Protein AF-A0A9X8DRR2-F1 (afdb_monomer_lite)

Sequence (150 aa):
MPRVPTGRELTDDQRLAVYHRLLQLKTNGRVSQGQMKLLMHECKVSQQTISRISIRGCDSAASTGCAKVLSRKKGRCGASRKYATTDVRTIITSTQTAGLSTFRLDLMEQIHDVGRLVTIDAALESVLQEFQWLLYLLAEPLALQKIPLG

Radius of gyration: 30.46 Å; chains: 1; bounding box: 46×60×96 Å

pLDDT: mean 73.21, std 14.99, range [37.81, 92.94]

Structure (mmCIF, N/CA/C/O backbone):
data_AF-A0A9X8DRR2-F1
#
_entry.id   AF-A0A9X8DRR2-F1
#
loop_
_atom_site.group_PDB
_atom_site.id
_atom_site.type_symbol
_atom_site.label_atom_id
_atom_site.label_alt_id
_atom_site.label_comp_id
_atom_site.label_asym_id
_atom_site.label_entity_id
_atom_site.label_seq_id
_atom_site.pdbx_PDB_ins_code
_atom_site.Cartn_x
_atom_site.Cartn_y
_atom_site.Cartn_z
_atom_site.occupancy
_atom_site.B_iso_or_equiv
_atom_site.auth_seq_id
_atom_site.auth_comp_id
_atom_site.auth_asym_id
_atom_site.auth_atom_id
_atom_site.pdbx_PDB_model_num
ATOM 1 N N . MET A 1 1 ? -14.673 26.285 -17.568 1.00 39.81 1 MET A N 1
ATOM 2 C CA . MET A 1 1 ? -14.783 26.378 -16.094 1.00 39.81 1 MET A CA 1
ATOM 3 C C . MET A 1 1 ? -13.392 26.346 -15.476 1.00 39.81 1 MET A C 1
ATOM 5 O O . MET A 1 1 ? -12.683 25.372 -15.724 1.00 39.81 1 MET A O 1
ATOM 9 N N . PRO A 1 2 ? -12.970 27.377 -14.726 1.00 37.81 2 PRO A N 1
ATOM 10 C CA . PRO A 1 2 ? -11.678 27.376 -14.045 1.00 37.81 2 PRO A CA 1
ATOM 11 C C . PRO A 1 2 ? -11.715 26.346 -12.913 1.00 37.81 2 PRO A C 1
ATOM 13 O O . PRO A 1 2 ? -12.581 26.403 -12.042 1.00 37.81 2 PRO A O 1
ATOM 16 N N . ARG A 1 3 ? -10.808 25.366 -12.934 1.00 47.47 3 ARG A N 1
ATOM 17 C CA . ARG A 1 3 ? -10.662 24.426 -11.818 1.00 47.47 3 ARG A CA 1
ATOM 18 C C . ARG A 1 3 ? -9.929 25.153 -10.700 1.00 47.47 3 ARG A C 1
ATOM 20 O O . ARG A 1 3 ? -8.759 25.485 -10.861 1.00 47.47 3 ARG A O 1
ATOM 27 N N . VAL A 1 4 ? -10.618 25.388 -9.586 1.00 39.38 4 VAL A N 1
ATOM 28 C CA . VAL A 1 4 ? -9.994 25.835 -8.337 1.00 39.38 4 VAL A CA 1
ATOM 29 C C . VAL A 1 4 ? -8.863 24.848 -8.014 1.00 39.38 4 VAL A C 1
ATOM 31 O O . VAL A 1 4 ? -9.138 23.645 -7.921 1.00 39.38 4 VAL A O 1
ATOM 34 N N . PRO A 1 5 ? -7.601 25.294 -7.880 1.00 42.34 5 PRO A N 1
ATOM 35 C CA . PRO A 1 5 ? -6.525 24.409 -7.477 1.00 42.34 5 PRO A CA 1
ATOM 36 C C . PRO A 1 5 ? -6.830 23.978 -6.047 1.00 42.34 5 PRO A C 1
ATOM 38 O O . PRO A 1 5 ? -6.766 24.781 -5.119 1.00 42.34 5 PRO A O 1
ATOM 41 N N . THR A 1 6 ? -7.241 22.725 -5.860 1.00 54.88 6 THR A N 1
ATOM 42 C CA . THR A 1 6 ? -7.497 22.185 -4.525 1.00 54.88 6 THR A CA 1
ATOM 43 C C . THR A 1 6 ? -6.142 22.024 -3.841 1.00 54.88 6 THR A C 1
ATOM 45 O O . THR A 1 6 ? -5.418 21.053 -4.056 1.00 54.88 6 THR A O 1
ATOM 48 N N . GLY A 1 7 ? -5.749 23.066 -3.113 1.00 54.12 7 GLY A N 1
ATOM 49 C CA . GLY A 1 7 ? -4.442 23.218 -2.496 1.00 54.12 7 GLY A CA 1
ATOM 50 C C . GLY A 1 7 ? -4.216 22.232 -1.355 1.00 54.12 7 GLY A C 1
ATOM 51 O O . GLY A 1 7 ? -4.664 22.459 -0.241 1.00 54.12 7 GLY A O 1
ATOM 52 N N . ARG A 1 8 ? -3.519 21.139 -1.663 1.00 61.69 8 ARG A N 1
ATOM 53 C CA . ARG A 1 8 ? -2.330 20.575 -0.993 1.00 61.69 8 ARG A CA 1
ATOM 54 C C . ARG A 1 8 ? -2.090 19.232 -1.669 1.00 61.69 8 ARG A C 1
ATOM 56 O O . ARG A 1 8 ? -2.868 18.294 -1.515 1.00 61.69 8 ARG A O 1
ATOM 63 N N . GLU A 1 9 ? -1.045 19.143 -2.477 1.00 73.12 9 GLU A N 1
ATOM 64 C CA . GLU A 1 9 ? -0.639 17.847 -3.006 1.00 73.12 9 GLU A CA 1
ATOM 65 C C . GLU A 1 9 ? 0.024 17.050 -1.884 1.00 73.12 9 GLU A C 1
ATOM 67 O O . GLU A 1 9 ? 0.958 17.534 -1.248 1.00 73.12 9 GLU A O 1
ATOM 72 N N . LEU A 1 10 ? -0.465 15.834 -1.640 1.00 82.56 10 LEU A N 1
ATOM 73 C CA . LEU A 1 10 ? 0.185 14.915 -0.710 1.00 82.56 10 LEU A CA 1
ATOM 74 C C . LEU A 1 10 ? 1.577 14.559 -1.238 1.00 82.56 10 LEU A C 1
ATOM 76 O O . LEU A 1 10 ? 1.707 14.163 -2.405 1.00 82.56 10 LEU A O 1
ATOM 80 N N . THR A 1 11 ? 2.586 14.651 -0.372 1.00 86.31 11 THR A N 1
ATOM 81 C CA . THR A 1 11 ? 3.921 14.114 -0.659 1.00 86.31 11 THR A CA 1
ATOM 82 C C . THR A 1 11 ? 3.856 12.595 -0.796 1.00 86.31 11 THR A C 1
ATOM 84 O O . THR A 1 11 ? 2.895 11.954 -0.369 1.00 86.31 11 THR A O 1
ATOM 87 N N . ASP A 1 12 ? 4.863 11.990 -1.420 1.00 86.88 12 ASP A N 1
ATOM 88 C CA . ASP A 1 12 ? 4.871 10.541 -1.631 1.00 86.88 12 ASP A CA 1
ATOM 89 C C . ASP A 1 12 ? 4.838 9.757 -0.310 1.00 86.88 12 ASP A C 1
ATOM 91 O O . ASP A 1 12 ? 4.069 8.800 -0.199 1.00 86.88 12 ASP A O 1
ATOM 95 N N . ASP A 1 13 ? 5.550 10.232 0.713 1.00 86.44 13 ASP A N 1
ATOM 96 C CA . ASP A 1 13 ? 5.529 9.643 2.057 1.00 86.44 13 ASP A CA 1
ATOM 97 C C . ASP A 1 13 ? 4.146 9.758 2.701 1.00 86.44 13 ASP A C 1
ATOM 99 O O . ASP A 1 13 ? 3.631 8.795 3.266 1.00 86.44 13 ASP A O 1
ATOM 103 N N . GLN A 1 14 ? 3.476 10.904 2.540 1.00 88.50 14 GLN A N 1
ATOM 104 C CA . GLN A 1 14 ? 2.106 11.086 3.024 1.00 88.50 14 GLN A CA 1
ATOM 105 C C . GLN A 1 14 ? 1.124 10.161 2.300 1.00 88.50 14 GLN A C 1
ATOM 107 O O . GLN A 1 14 ? 0.222 9.602 2.918 1.00 88.50 14 GLN A O 1
ATOM 112 N N . ARG A 1 15 ? 1.292 9.956 0.988 1.00 91.38 15 ARG A N 1
ATOM 113 C CA . ARG A 1 15 ? 0.460 9.018 0.213 1.00 91.38 15 ARG A CA 1
ATOM 114 C C . ARG A 1 15 ? 0.659 7.581 0.688 1.00 91.38 15 ARG A C 1
ATOM 116 O O . ARG A 1 15 ? -0.314 6.827 0.735 1.00 91.38 15 ARG A O 1
ATOM 123 N N . LEU A 1 16 ? 1.891 7.217 1.039 1.00 90.75 16 LEU A N 1
ATOM 124 C CA . LEU A 1 16 ? 2.222 5.915 1.606 1.00 90.75 16 LEU A CA 1
ATOM 125 C C . LEU A 1 16 ? 1.619 5.742 3.004 1.00 90.75 16 LEU A C 1
ATOM 127 O O . LEU A 1 16 ? 0.937 4.748 3.247 1.00 90.75 16 LEU A O 1
ATOM 131 N N . ALA A 1 17 ? 1.758 6.740 3.877 1.00 90.75 17 ALA A N 1
ATOM 132 C CA . ALA A 1 17 ? 1.149 6.744 5.205 1.00 90.75 17 ALA A CA 1
ATOM 133 C C . ALA A 1 17 ? -0.382 6.595 5.139 1.00 90.75 17 ALA A C 1
ATOM 135 O O . ALA A 1 17 ? -0.948 5.753 5.835 1.00 90.75 17 ALA A O 1
ATOM 136 N N . VAL A 1 18 ? -1.051 7.325 4.235 1.00 91.75 18 VAL A N 1
ATOM 137 C CA . VAL A 1 18 ? -2.498 7.187 3.981 1.00 91.75 18 VAL A CA 1
ATOM 138 C C . VAL A 1 18 ? -2.856 5.759 3.575 1.00 91.75 18 VAL A C 1
ATOM 140 O O . VAL A 1 18 ? -3.837 5.208 4.069 1.00 91.75 18 VAL A O 1
ATOM 143 N N . TYR A 1 19 ? -2.071 5.141 2.691 1.00 92.94 19 TYR A N 1
ATOM 144 C CA . TYR A 1 19 ? -2.315 3.767 2.258 1.00 92.94 19 TYR A CA 1
ATOM 145 C C . TYR A 1 19 ? -2.181 2.759 3.408 1.00 92.94 19 TYR A C 1
ATOM 147 O O . TYR A 1 19 ? -3.077 1.939 3.600 1.00 92.94 19 TYR A O 1
ATOM 155 N N . HIS A 1 20 ? -1.124 2.850 4.217 1.00 91.81 20 HIS A N 1
ATOM 156 C CA . HIS A 1 20 ? -0.964 1.981 5.387 1.00 91.81 20 HIS A CA 1
ATOM 157 C C . HIS A 1 20 ? -2.068 2.196 6.418 1.00 91.81 20 HIS A C 1
ATOM 159 O O . HIS A 1 20 ? -2.615 1.229 6.948 1.00 91.81 20 HIS A O 1
ATOM 165 N N . ARG A 1 21 ? -2.463 3.450 6.652 1.00 91.94 21 ARG A N 1
ATOM 166 C CA . ARG A 1 21 ? -3.557 3.765 7.569 1.00 91.94 21 ARG A CA 1
ATOM 167 C C . ARG A 1 21 ? -4.883 3.182 7.089 1.00 91.94 21 ARG A C 1
ATOM 169 O O . ARG A 1 21 ? -5.630 2.626 7.885 1.00 91.94 21 ARG A O 1
ATOM 176 N N . LEU A 1 22 ? -5.154 3.235 5.784 1.00 90.88 22 LEU A N 1
ATOM 177 C CA . LEU A 1 22 ? -6.325 2.587 5.191 1.00 90.88 22 LEU A CA 1
ATOM 178 C C . LEU A 1 22 ? -6.315 1.072 5.391 1.00 90.88 22 LEU A C 1
ATOM 180 O O . LEU A 1 22 ? -7.372 0.513 5.658 1.00 90.88 22 LEU A O 1
ATOM 184 N N . LEU A 1 23 ? -5.157 0.414 5.272 1.00 89.69 23 LEU A N 1
ATOM 185 C CA . LEU A 1 23 ? -5.042 -1.025 5.526 1.00 89.69 23 LEU A CA 1
ATOM 186 C C . LEU A 1 23 ? -5.346 -1.368 6.989 1.00 89.69 23 LEU A C 1
ATOM 188 O O . LEU A 1 23 ? -6.059 -2.333 7.237 1.00 89.69 23 LEU A O 1
ATOM 192 N N . GLN A 1 24 ? -4.878 -0.551 7.937 1.00 90.56 24 GLN A N 1
ATOM 193 C CA . GLN A 1 24 ? -5.161 -0.727 9.367 1.00 90.56 24 GLN A CA 1
ATOM 194 C C . GLN A 1 24 ? -6.645 -0.526 9.709 1.00 90.56 24 GLN A C 1
ATOM 196 O O . GLN A 1 24 ? -7.191 -1.230 10.549 1.00 90.56 24 GLN A O 1
ATOM 201 N N . LEU A 1 25 ? -7.304 0.441 9.064 1.00 88.31 25 LEU A N 1
ATOM 202 C CA . LEU A 1 25 ? -8.703 0.795 9.337 1.00 88.31 25 LEU A CA 1
ATOM 203 C C . LEU A 1 25 ? -9.723 -0.131 8.656 1.00 88.31 25 LEU A C 1
ATOM 205 O O . LEU A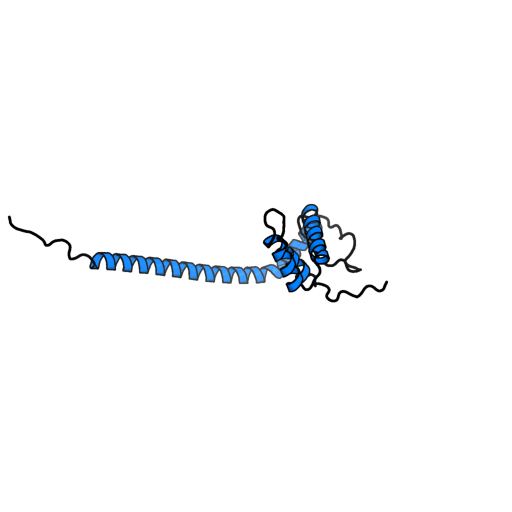 1 25 ? -10.924 -0.006 8.903 1.00 88.31 25 LEU A O 1
ATOM 209 N N . LYS A 1 26 ? -9.281 -1.009 7.750 1.00 87.12 26 LYS A N 1
ATOM 210 C CA . LYS A 1 26 ? -10.162 -1.840 6.928 1.00 87.12 26 LYS A CA 1
ATOM 211 C C . LYS A 1 26 ? -10.614 -3.066 7.718 1.00 87.12 26 LYS A C 1
ATOM 213 O O . LYS A 1 26 ? -9.915 -4.071 7.773 1.00 87.12 26 LYS A O 1
ATOM 218 N N . THR A 1 27 ? -11.819 -3.015 8.272 1.00 82.38 27 THR A N 1
ATOM 219 C CA . THR A 1 27 ? -12.476 -4.177 8.881 1.00 82.38 27 THR A CA 1
ATOM 220 C C . THR A 1 27 ? -13.395 -4.828 7.847 1.00 82.38 27 THR A C 1
ATOM 222 O O . THR A 1 27 ? -14.170 -4.154 7.168 1.00 82.38 27 THR A O 1
ATOM 225 N N . ASN A 1 28 ? -13.273 -6.144 7.641 1.00 81.88 28 ASN A N 1
ATOM 226 C CA . ASN A 1 28 ? -14.084 -6.904 6.670 1.00 81.88 28 ASN A CA 1
ATOM 227 C C . ASN A 1 28 ? -14.093 -6.309 5.248 1.00 81.88 28 ASN A C 1
ATOM 229 O O . ASN A 1 28 ? -15.104 -6.302 4.546 1.00 81.88 28 ASN A O 1
ATOM 233 N N . GLY A 1 29 ? -12.961 -5.748 4.822 1.00 79.12 29 GLY A N 1
ATOM 234 C CA . GLY A 1 29 ? -12.821 -5.189 3.482 1.00 79.12 29 GLY A CA 1
ATOM 235 C C . GLY A 1 29 ? -13.390 -3.774 3.297 1.00 79.12 29 GLY A C 1
ATOM 236 O O . GLY A 1 29 ? -13.284 -3.239 2.191 1.00 79.12 29 GLY A O 1
ATOM 237 N N . ARG A 1 30 ? -13.936 -3.129 4.338 1.00 84.38 30 ARG A N 1
ATOM 238 C CA . ARG A 1 30 ? -14.484 -1.764 4.260 1.00 84.38 30 ARG A CA 1
ATOM 239 C C . ARG A 1 30 ? -13.905 -0.855 5.343 1.00 84.38 30 ARG A C 1
ATOM 241 O O . ARG A 1 30 ? -13.563 -1.294 6.431 1.00 84.38 30 ARG A O 1
ATOM 248 N N . VAL A 1 31 ? -13.795 0.432 5.027 1.00 86.88 31 VAL A N 1
ATOM 249 C CA . VAL A 1 31 ? -13.462 1.479 6.004 1.00 86.88 31 VAL A CA 1
ATOM 250 C C . VAL A 1 31 ? -14.773 2.114 6.450 1.00 86.88 31 VAL A C 1
ATOM 252 O O . VAL A 1 31 ? -15.606 2.454 5.606 1.00 86.88 31 VAL A O 1
ATOM 255 N N . SER A 1 32 ? -14.980 2.264 7.758 1.00 88.38 32 SER A N 1
ATOM 256 C CA . SER A 1 32 ? -16.204 2.881 8.274 1.00 88.38 32 SER A CA 1
ATOM 257 C C . SER A 1 32 ? -16.291 4.362 7.883 1.00 88.38 32 SER A C 1
ATOM 259 O O . SER A 1 32 ? -15.281 5.055 7.727 1.00 88.38 32 SER A O 1
ATOM 261 N N . GLN A 1 33 ? -17.514 4.876 7.729 1.00 87.00 33 GLN A N 1
ATOM 262 C CA . GLN A 1 33 ? -17.736 6.256 7.286 1.00 87.00 33 GLN A CA 1
ATOM 263 C C . GLN A 1 33 ? -17.099 7.283 8.239 1.00 87.00 33 GLN A C 1
ATOM 265 O O . GLN A 1 33 ? -16.537 8.279 7.781 1.00 87.00 33 GLN A O 1
ATOM 270 N N . GLY A 1 34 ? -17.154 7.035 9.553 1.00 89.00 34 GLY A N 1
ATOM 271 C CA . GLY A 1 34 ? -16.531 7.897 10.561 1.00 89.00 34 GLY A CA 1
ATOM 272 C C . GLY A 1 34 ? -15.011 7.964 10.407 1.00 89.00 34 GLY A C 1
ATOM 273 O O . GLY A 1 34 ? -14.445 9.053 10.353 1.00 89.00 34 GLY A O 1
ATOM 274 N N . GLN A 1 35 ? -14.361 6.813 10.226 1.00 89.00 35 GLN A N 1
ATOM 275 C CA . GLN A 1 35 ? -12.909 6.737 10.043 1.00 89.00 35 GLN A CA 1
ATOM 276 C C . GLN A 1 35 ? -12.456 7.392 8.734 1.00 89.00 35 GLN A C 1
ATOM 278 O O . GLN A 1 35 ? -11.441 8.084 8.702 1.00 89.00 35 GLN A O 1
ATOM 283 N N . MET A 1 36 ? -13.248 7.262 7.666 1.00 90.94 36 MET A N 1
ATOM 284 C CA . MET A 1 36 ? -12.981 7.967 6.411 1.00 90.94 36 MET A CA 1
ATOM 285 C C . MET A 1 36 ? -13.024 9.493 6.590 1.00 90.94 36 MET A C 1
ATOM 287 O O . MET A 1 36 ? -12.141 10.189 6.094 1.00 90.94 36 MET A O 1
ATOM 291 N N . LYS A 1 37 ? -14.015 10.022 7.325 1.00 89.88 37 LYS A N 1
ATOM 292 C CA . LYS A 1 37 ? -14.109 11.464 7.614 1.00 89.88 37 LYS A CA 1
ATOM 293 C C . LYS A 1 37 ? -12.913 11.967 8.428 1.00 89.88 37 LYS A C 1
ATOM 295 O O . LYS A 1 37 ? -12.388 13.034 8.118 1.00 89.88 37 LYS A O 1
ATOM 300 N N . LEU A 1 38 ? -12.461 11.194 9.419 1.00 91.31 38 LEU A N 1
ATOM 301 C CA . LEU A 1 38 ? -11.268 11.525 10.206 1.00 91.31 38 LEU A CA 1
ATOM 302 C C . LEU A 1 38 ? -10.017 11.585 9.324 1.00 91.31 38 LEU A C 1
ATOM 304 O O . LEU A 1 38 ? -9.301 12.583 9.346 1.00 91.31 38 LEU A O 1
ATOM 308 N N . LEU A 1 39 ? -9.814 10.576 8.474 1.00 89.00 39 LEU A N 1
ATOM 309 C CA . LEU A 1 39 ? -8.664 10.505 7.573 1.00 89.00 39 LEU A CA 1
ATOM 310 C C . LEU A 1 39 ? -8.641 11.664 6.561 1.00 89.00 39 LEU A C 1
ATOM 312 O O . LEU A 1 39 ? -7.584 12.220 6.266 1.00 89.00 39 LEU A O 1
ATOM 316 N N . MET A 1 40 ? -9.810 12.066 6.048 1.00 90.25 40 MET A N 1
ATOM 317 C CA . MET A 1 40 ? -9.946 13.246 5.183 1.00 90.25 40 MET A CA 1
ATOM 318 C C . MET A 1 40 ? -9.533 14.537 5.890 1.00 90.25 40 MET A C 1
ATOM 320 O O . MET A 1 40 ? -8.851 15.368 5.288 1.00 90.25 40 MET A O 1
ATOM 324 N N . HIS A 1 41 ? -9.948 14.705 7.147 1.00 87.56 41 HIS A N 1
ATOM 325 C CA . HIS A 1 41 ? -9.628 15.885 7.941 1.00 87.56 41 HIS A CA 1
ATOM 326 C C . HIS A 1 41 ? -8.133 15.946 8.287 1.00 87.56 41 HIS A C 1
ATOM 328 O O . HIS A 1 41 ? -7.491 16.970 8.059 1.00 87.56 41 HIS A O 1
ATOM 334 N N . GLU A 1 42 ? -7.564 14.836 8.760 1.00 88.00 42 GLU A N 1
ATOM 335 C CA . GLU A 1 42 ? -6.150 14.715 9.137 1.00 88.00 42 GLU A CA 1
ATOM 336 C C . GLU A 1 42 ? -5.221 14.995 7.951 1.00 88.00 42 GLU A C 1
ATOM 338 O O . GLU A 1 42 ? -4.300 15.809 8.033 1.00 88.00 42 GLU A O 1
ATOM 343 N N . CYS A 1 43 ? -5.514 14.382 6.805 1.00 83.19 43 CYS A N 1
ATOM 344 C CA . CYS A 1 43 ? -4.699 14.532 5.606 1.00 83.19 43 CYS A CA 1
ATOM 345 C C . CYS A 1 43 ? -5.070 15.770 4.772 1.00 83.19 43 CYS A C 1
ATOM 347 O O . CYS A 1 43 ? -4.395 16.053 3.783 1.00 83.19 43 CYS A O 1
ATOM 349 N N . LYS A 1 44 ? -6.123 16.512 5.147 1.00 86.25 44 LYS A N 1
ATOM 350 C CA . LYS A 1 44 ? -6.673 17.669 4.412 1.00 86.25 44 LYS A CA 1
ATOM 351 C C . LYS A 1 44 ? -6.914 17.375 2.926 1.00 86.25 44 LYS A C 1
ATOM 353 O O . LYS A 1 44 ? -6.634 18.202 2.060 1.00 86.25 44 LYS A O 1
ATOM 358 N N . VAL A 1 45 ? -7.428 16.184 2.623 1.00 86.06 45 VAL A N 1
ATOM 359 C CA . VAL A 1 45 ? -7.711 15.743 1.250 1.00 86.06 45 VAL A CA 1
ATOM 360 C C . VAL A 1 45 ? -9.129 15.222 1.101 1.00 86.06 45 VAL A C 1
ATOM 362 O O . VAL A 1 45 ? -9.756 14.743 2.042 1.00 86.06 45 VAL A O 1
ATOM 365 N N . SER A 1 46 ? -9.639 15.282 -0.128 1.00 88.06 46 SER A N 1
ATOM 366 C CA . SER A 1 46 ? -10.953 14.739 -0.446 1.00 88.06 46 SER A CA 1
ATOM 367 C C . SER A 1 46 ? -10.973 13.208 -0.388 1.00 88.06 46 SER A C 1
ATOM 369 O O . SER A 1 46 ? -9.974 12.531 -0.659 1.00 88.06 46 SER A O 1
ATOM 371 N N . GLN A 1 47 ? -12.160 12.650 -0.139 1.00 88.19 47 GLN A N 1
ATOM 372 C CA . GLN A 1 47 ? -12.409 11.207 -0.197 1.00 88.19 47 GLN A CA 1
ATOM 373 C C . GLN A 1 47 ? -11.984 10.596 -1.539 1.00 88.19 47 GLN A C 1
ATOM 375 O O . GLN A 1 47 ? -11.494 9.467 -1.592 1.00 88.19 47 GLN A O 1
ATOM 380 N N . GLN A 1 48 ? -12.151 11.344 -2.635 1.00 88.81 48 GLN A N 1
ATOM 381 C CA . GLN A 1 48 ? -11.757 10.902 -3.972 1.00 88.81 48 GLN A CA 1
ATOM 382 C C . GLN A 1 48 ? -10.246 10.667 -4.064 1.00 88.81 48 GLN A C 1
ATOM 384 O O . GLN A 1 48 ? -9.811 9.678 -4.652 1.00 88.81 48 GLN A O 1
ATOM 389 N N . THR A 1 49 ? -9.436 11.545 -3.466 1.00 88.56 49 THR A N 1
ATOM 390 C CA . THR A 1 49 ? -7.975 11.395 -3.438 1.00 88.56 49 THR A CA 1
ATOM 391 C C . THR A 1 49 ? -7.565 10.153 -2.655 1.00 88.56 49 THR A C 1
ATOM 393 O O . THR A 1 49 ? -6.770 9.358 -3.156 1.00 88.56 49 THR A O 1
ATOM 396 N N . ILE A 1 50 ? -8.160 9.946 -1.479 1.00 89.62 50 ILE A N 1
ATOM 397 C CA . ILE A 1 50 ? -7.923 8.766 -0.634 1.00 89.62 50 ILE A CA 1
ATOM 398 C C . ILE A 1 50 ? -8.314 7.482 -1.378 1.00 89.62 50 ILE A C 1
ATOM 400 O O . ILE A 1 50 ? -7.534 6.533 -1.445 1.00 89.62 50 ILE A O 1
ATOM 404 N N . SER A 1 51 ? -9.482 7.474 -2.025 1.00 89.75 51 SER A N 1
ATOM 405 C CA . SER A 1 51 ? -9.975 6.316 -2.783 1.00 89.75 51 SER A CA 1
ATOM 406 C C . SER A 1 51 ? -9.049 5.961 -3.948 1.00 89.75 51 SER A C 1
ATOM 408 O O . SER A 1 51 ? -8.712 4.797 -4.141 1.00 89.75 51 SER A O 1
ATOM 410 N N . ARG A 1 52 ? -8.556 6.961 -4.694 1.00 90.12 52 ARG A N 1
ATOM 411 C CA . ARG A 1 52 ? -7.588 6.745 -5.785 1.00 90.12 52 ARG A CA 1
ATOM 412 C C . ARG A 1 52 ? -6.261 6.173 -5.292 1.00 90.12 52 ARG A C 1
ATOM 414 O O . ARG A 1 52 ? -5.648 5.385 -6.008 1.00 90.12 52 ARG A O 1
ATOM 421 N N . ILE A 1 53 ? -5.795 6.596 -4.114 1.00 90.94 53 ILE A N 1
ATOM 422 C CA . ILE A 1 53 ? -4.588 6.040 -3.485 1.00 90.94 53 ILE A CA 1
ATOM 423 C C . ILE A 1 53 ? -4.821 4.570 -3.131 1.00 90.94 53 ILE A C 1
ATOM 425 O O . ILE A 1 53 ? -3.994 3.734 -3.484 1.00 90.94 53 ILE A O 1
ATOM 429 N N . SER A 1 54 ? -5.960 4.261 -2.504 1.00 90.81 54 SER A N 1
ATOM 430 C CA . SER A 1 54 ? -6.322 2.899 -2.102 1.00 90.81 54 SER A CA 1
ATOM 431 C C . SER A 1 54 ? -6.384 1.941 -3.288 1.00 90.81 54 SER A C 1
ATOM 433 O O . SER A 1 54 ? -5.656 0.953 -3.300 1.00 90.81 54 SER A O 1
ATOM 435 N N . ILE A 1 55 ? -7.188 2.276 -4.304 1.00 90.38 55 ILE A N 1
ATOM 436 C CA . ILE A 1 55 ? -7.383 1.443 -5.498 1.00 90.38 55 ILE A CA 1
ATOM 437 C C . ILE A 1 55 ? -6.035 1.171 -6.162 1.00 90.38 55 ILE A C 1
ATOM 439 O O . ILE A 1 55 ? -5.658 0.023 -6.352 1.00 90.38 55 ILE A O 1
ATOM 443 N N . ARG A 1 56 ? -5.233 2.216 -6.394 1.00 89.88 56 ARG A N 1
ATOM 444 C CA . ARG A 1 56 ? -3.913 2.063 -7.016 1.00 89.88 56 ARG A CA 1
ATOM 445 C C . ARG A 1 56 ? -2.969 1.181 -6.202 1.00 89.88 56 ARG A C 1
ATOM 447 O O . ARG A 1 56 ? -2.222 0.393 -6.784 1.00 89.88 56 ARG A O 1
ATOM 454 N N . GLY A 1 57 ? -2.946 1.371 -4.884 1.00 91.19 57 GLY A N 1
ATOM 455 C CA . GLY A 1 57 ? -2.120 0.573 -3.987 1.00 91.19 57 GLY A CA 1
ATOM 456 C C . GLY A 1 57 ? -2.500 -0.902 -4.065 1.00 91.19 57 GLY A C 1
ATOM 457 O O . GLY A 1 57 ? -1.615 -1.730 -4.265 1.00 91.19 57 GLY A O 1
ATOM 458 N N . CYS A 1 58 ? -3.802 -1.202 -4.026 1.00 89.81 58 CYS A N 1
ATOM 459 C CA . CYS A 1 58 ? -4.333 -2.554 -4.181 1.00 89.81 58 CYS A CA 1
ATOM 460 C C . CYS A 1 58 ? -4.016 -3.151 -5.560 1.00 89.81 58 CYS A C 1
ATOM 462 O O . CYS A 1 58 ? -3.475 -4.250 -5.617 1.00 89.81 58 CYS A O 1
ATOM 464 N N . ASP A 1 59 ? -4.266 -2.424 -6.652 1.00 89.38 59 ASP A N 1
ATOM 465 C CA . ASP A 1 59 ? -4.015 -2.901 -8.019 1.00 89.38 59 ASP A CA 1
ATOM 466 C C . ASP A 1 59 ? -2.531 -3.226 -8.238 1.00 89.38 59 ASP A C 1
ATOM 468 O O . ASP A 1 59 ? -2.172 -4.266 -8.785 1.00 89.38 59 ASP A O 1
ATOM 472 N N . SER A 1 60 ? -1.645 -2.342 -7.770 1.00 87.44 60 SER A N 1
ATOM 473 C CA . SER A 1 60 ? -0.197 -2.520 -7.927 1.00 87.44 60 SER A CA 1
ATOM 474 C C . SER A 1 60 ? 0.343 -3.643 -7.045 1.00 87.44 60 SER A C 1
ATOM 476 O O . SER A 1 60 ? 1.246 -4.369 -7.464 1.00 87.44 60 SER A O 1
ATOM 478 N N . ALA A 1 61 ? -0.208 -3.791 -5.836 1.00 88.38 61 ALA A N 1
ATOM 479 C CA . ALA A 1 61 ? 0.121 -4.892 -4.944 1.00 88.38 61 ALA A CA 1
ATOM 480 C C . ALA A 1 61 ? -0.326 -6.233 -5.537 1.00 88.38 61 ALA A C 1
ATOM 482 O O . ALA A 1 61 ? 0.456 -7.175 -5.534 1.00 88.38 61 ALA A O 1
ATOM 483 N N . ALA A 1 62 ? -1.522 -6.298 -6.125 1.00 86.38 62 ALA A N 1
ATOM 484 C CA .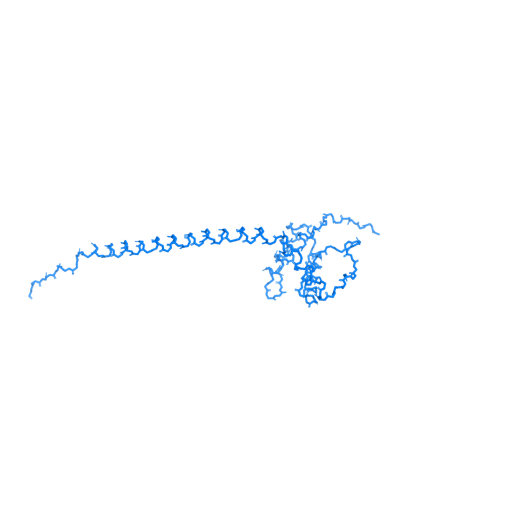 ALA A 1 62 ? -2.008 -7.494 -6.805 1.00 86.38 62 ALA A CA 1
ATOM 485 C C . ALA A 1 62 ? -1.158 -7.850 -8.037 1.00 86.38 62 ALA A C 1
ATOM 487 O O . ALA A 1 62 ? -0.901 -9.023 -8.285 1.00 86.38 62 ALA A O 1
ATOM 488 N N . SER A 1 63 ? -0.690 -6.851 -8.795 1.00 84.31 63 SER A N 1
ATOM 489 C CA . SER A 1 63 ? 0.059 -7.096 -10.033 1.00 84.31 63 SER A CA 1
ATOM 490 C C . SER A 1 63 ? 1.554 -7.358 -9.826 1.00 84.31 63 SER A C 1
ATOM 492 O O . SER A 1 63 ? 2.163 -8.083 -10.604 1.00 84.31 63 SER A O 1
ATOM 494 N N . THR A 1 64 ? 2.178 -6.701 -8.843 1.00 82.56 64 THR A N 1
ATOM 495 C CA . THR A 1 64 ? 3.646 -6.680 -8.665 1.00 82.56 64 THR A CA 1
ATOM 496 C C . THR A 1 64 ? 4.085 -7.286 -7.329 1.00 82.56 64 THR A C 1
ATOM 498 O O . THR A 1 64 ? 5.279 -7.415 -7.088 1.00 82.56 64 THR A O 1
ATOM 501 N N . GLY A 1 65 ? 3.153 -7.582 -6.421 1.00 83.50 65 GLY A N 1
ATOM 502 C CA . GLY A 1 65 ? 3.448 -7.932 -5.027 1.00 83.50 65 GLY A CA 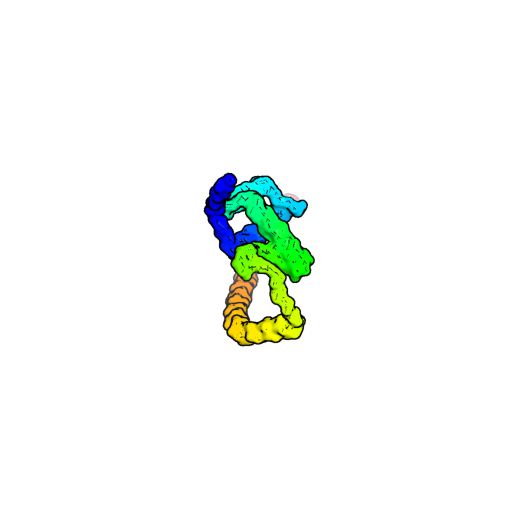1
ATOM 503 C C . GLY A 1 65 ? 3.740 -6.726 -4.123 1.00 83.50 65 GLY A C 1
ATOM 504 O O . GLY A 1 65 ? 3.790 -6.877 -2.908 1.00 83.50 65 GLY A O 1
ATOM 505 N N . CYS A 1 66 ? 3.879 -5.516 -4.685 1.00 81.94 66 CYS A N 1
ATOM 506 C CA . CYS A 1 66 ? 4.216 -4.293 -3.945 1.00 81.94 66 CYS A CA 1
ATOM 507 C C . CYS A 1 66 ? 3.285 -3.125 -4.304 1.00 81.94 66 CYS A C 1
ATOM 509 O O . CYS A 1 66 ? 3.067 -2.816 -5.479 1.00 81.94 66 CYS A O 1
ATOM 511 N N . ALA A 1 67 ? 2.781 -2.419 -3.288 1.00 87.81 67 ALA A N 1
ATOM 512 C CA . ALA A 1 67 ? 1.900 -1.268 -3.476 1.00 87.81 67 ALA A CA 1
ATOM 513 C C . ALA A 1 67 ? 2.669 -0.041 -4.002 1.00 87.81 67 ALA A C 1
ATOM 515 O O . ALA A 1 67 ? 3.550 0.498 -3.336 1.00 87.81 67 ALA A O 1
ATOM 516 N N . LYS A 1 68 ? 2.302 0.452 -5.191 1.00 88.62 68 LYS A N 1
ATOM 517 C CA . LYS A 1 68 ? 2.902 1.643 -5.817 1.00 88.62 68 LYS A CA 1
ATOM 518 C C . LYS A 1 68 ? 1.948 2.833 -5.732 1.00 88.62 68 LYS A C 1
ATOM 520 O O . LYS A 1 68 ? 1.148 3.083 -6.632 1.00 88.62 68 LYS A O 1
ATOM 525 N N . VAL A 1 69 ? 2.039 3.597 -4.646 1.00 89.25 69 VAL A N 1
ATOM 526 C CA . VAL A 1 69 ? 1.093 4.693 -4.337 1.00 89.25 69 VAL A CA 1
ATOM 527 C C . VAL A 1 69 ? 1.592 6.099 -4.685 1.00 89.25 69 VAL A C 1
ATOM 529 O O . VAL A 1 69 ? 0.832 7.067 -4.562 1.00 89.25 69 VAL A O 1
ATOM 532 N N . LEU A 1 70 ? 2.820 6.207 -5.197 1.00 85.06 70 LEU A N 1
ATOM 533 C CA . LEU A 1 70 ? 3.488 7.461 -5.562 1.00 85.06 70 LEU A CA 1
ATOM 534 C C . LEU A 1 70 ? 2.667 8.332 -6.529 1.00 85.06 70 LEU A C 1
ATOM 536 O O . LEU A 1 70 ? 1.803 7.859 -7.287 1.00 85.06 70 LEU A O 1
ATOM 540 N N . SER A 1 71 ? 2.941 9.635 -6.507 1.00 83.94 71 SER A N 1
ATOM 541 C CA . SER A 1 71 ? 2.335 10.594 -7.425 1.00 83.94 71 SER A CA 1
ATOM 542 C C . SER A 1 71 ? 2.764 10.337 -8.875 1.00 83.94 71 SER A C 1
ATOM 544 O O . SER A 1 71 ? 3.940 10.140 -9.175 1.00 83.94 71 SER A O 1
ATOM 546 N N . ARG A 1 72 ? 1.803 10.389 -9.808 1.00 81.44 72 ARG A N 1
ATOM 547 C CA . ARG A 1 72 ? 2.030 10.224 -11.260 1.00 81.44 72 ARG A CA 1
ATOM 548 C C . ARG A 1 72 ? 2.097 11.578 -11.960 1.00 81.44 72 ARG A C 1
ATOM 550 O O . ARG A 1 72 ? 1.428 11.794 -12.968 1.00 81.44 72 ARG A O 1
ATOM 557 N N . LYS A 1 73 ? 2.866 12.510 -11.400 1.00 81.94 73 LYS A N 1
ATOM 558 C CA . LYS A 1 73 ? 3.202 13.752 -12.105 1.00 81.94 73 LYS A CA 1
ATOM 559 C C . LYS A 1 73 ? 3.969 13.437 -13.391 1.00 81.94 73 LYS A C 1
ATOM 561 O O . LYS A 1 73 ? 4.556 12.360 -13.525 1.00 81.94 73 LYS A O 1
ATOM 566 N N . LYS A 1 74 ? 3.972 14.387 -14.329 1.00 74.94 74 LYS A N 1
ATOM 567 C CA . LYS A 1 74 ? 4.761 14.296 -15.566 1.00 74.94 74 LYS A CA 1
ATOM 568 C C . LYS A 1 74 ? 6.218 13.945 -15.224 1.00 74.94 74 LYS A C 1
ATOM 570 O O . LYS A 1 74 ? 6.784 14.526 -14.305 1.00 74.94 74 LYS A O 1
ATOM 575 N N . GLY A 1 75 ? 6.775 12.944 -15.906 1.00 76.81 75 GLY A N 1
ATOM 576 C CA . GLY A 1 75 ? 8.103 12.377 -15.617 1.00 76.81 75 GLY A CA 1
ATOM 577 C C . GLY A 1 75 ? 8.107 11.178 -14.657 1.00 76.81 75 GLY A C 1
ATOM 578 O O . GLY A 1 75 ? 9.054 10.404 -14.660 1.00 76.81 75 GLY A O 1
ATOM 579 N N . ARG A 1 76 ? 7.031 10.960 -13.888 1.00 73.06 76 ARG A N 1
ATOM 580 C CA . ARG A 1 76 ? 6.821 9.767 -13.036 1.00 73.06 76 ARG A CA 1
ATOM 581 C C . ARG A 1 76 ? 5.679 8.875 -13.526 1.00 73.06 76 ARG A C 1
ATOM 583 O O . ARG A 1 76 ? 5.272 7.920 -12.867 1.00 73.06 76 ARG A O 1
ATOM 590 N N . CYS A 1 77 ? 5.111 9.214 -14.675 1.00 72.75 77 CYS A N 1
ATOM 591 C CA . CYS A 1 77 ? 4.079 8.450 -15.352 1.00 72.75 77 CYS A CA 1
ATOM 592 C C . CYS A 1 77 ? 4.687 7.692 -16.540 1.00 72.75 77 CYS A C 1
ATOM 594 O O . CYS A 1 77 ? 5.430 8.276 -17.321 1.00 72.75 77 CYS A O 1
ATOM 596 N N . GLY A 1 78 ? 4.344 6.413 -16.698 1.00 75.56 78 GLY A N 1
ATOM 597 C CA . GLY A 1 78 ? 4.778 5.600 -17.836 1.00 75.56 78 GLY A CA 1
ATOM 598 C C . GLY A 1 78 ? 5.047 4.155 -17.437 1.00 75.56 78 GLY A C 1
ATOM 599 O O . GLY A 1 78 ? 4.823 3.776 -16.284 1.00 75.56 78 GLY A O 1
ATOM 600 N N . ALA A 1 79 ? 5.505 3.358 -18.401 1.00 73.00 79 ALA A N 1
ATOM 601 C CA . ALA A 1 79 ? 5.996 2.014 -18.138 1.00 73.00 79 ALA A CA 1
ATOM 602 C C . ALA A 1 79 ? 7.311 2.098 -17.350 1.00 73.00 79 ALA A C 1
ATOM 604 O O . ALA A 1 79 ? 8.225 2.829 -17.734 1.00 73.00 79 ALA A O 1
ATOM 605 N N . SER A 1 80 ? 7.408 1.364 -16.240 1.00 68.12 80 SER A N 1
ATOM 606 C CA . SER A 1 80 ? 8.675 1.228 -15.523 1.00 68.12 80 SER A CA 1
ATOM 607 C C . SER A 1 80 ? 9.678 0.441 -16.364 1.00 68.12 80 SER A C 1
ATOM 609 O O . SER A 1 80 ? 9.292 -0.449 -17.126 1.00 68.12 80 SER A O 1
ATOM 611 N N . ARG A 1 81 ? 10.970 0.732 -16.185 1.00 72.12 81 ARG A N 1
ATOM 612 C CA . ARG A 1 81 ? 12.054 -0.031 -16.810 1.00 72.12 81 ARG A CA 1
ATOM 613 C C . ARG A 1 81 ? 11.934 -1.507 -16.416 1.00 72.12 81 ARG A C 1
ATOM 615 O O . ARG A 1 81 ? 11.726 -1.815 -15.243 1.00 72.12 81 ARG A O 1
ATOM 622 N N . LYS A 1 82 ? 12.018 -2.404 -17.397 1.00 78.38 82 LYS A N 1
ATOM 623 C CA . LYS A 1 82 ? 12.080 -3.849 -17.159 1.00 78.38 82 LYS A CA 1
ATOM 624 C C . LYS A 1 82 ? 13.539 -4.206 -16.885 1.00 78.38 82 LYS A C 1
ATOM 626 O O . LYS A 1 82 ? 14.402 -3.793 -17.653 1.00 78.38 82 LYS A O 1
ATOM 631 N N . TYR A 1 83 ? 13.795 -4.932 -15.805 1.00 73.94 83 TYR A N 1
ATOM 632 C CA . TYR A 1 83 ? 15.118 -5.457 -15.473 1.00 73.94 83 TYR A CA 1
ATOM 633 C C . TYR A 1 83 ? 15.111 -6.971 -15.658 1.00 73.94 83 TYR A C 1
ATOM 635 O O . TYR A 1 83 ? 14.107 -7.615 -15.339 1.00 73.94 83 TYR A O 1
ATOM 643 N N . ALA A 1 84 ? 16.211 -7.534 -16.157 1.00 74.56 84 ALA A N 1
ATOM 644 C CA . ALA A 1 84 ? 16.416 -8.974 -16.087 1.00 74.56 84 ALA A CA 1
ATOM 645 C C . ALA A 1 84 ? 16.655 -9.381 -14.624 1.00 74.56 84 ALA A C 1
ATOM 647 O O . ALA A 1 84 ? 17.199 -8.610 -13.832 1.00 74.56 84 ALA A O 1
ATOM 648 N N . THR A 1 85 ? 16.259 -10.596 -14.243 1.00 72.94 85 THR A N 1
ATOM 649 C CA . THR A 1 85 ? 16.380 -11.090 -12.858 1.00 72.94 85 THR A CA 1
ATOM 650 C C . THR A 1 85 ? 17.828 -11.045 -12.350 1.00 72.94 85 THR A C 1
ATOM 652 O O . THR A 1 85 ? 18.073 -10.773 -11.175 1.00 72.94 85 THR A O 1
ATOM 655 N N . THR A 1 86 ? 18.793 -11.257 -13.249 1.00 70.81 86 THR A N 1
ATOM 656 C CA . THR A 1 86 ? 20.236 -11.131 -13.005 1.00 70.81 86 THR A CA 1
ATOM 657 C C . THR A 1 86 ? 20.640 -9.710 -12.626 1.00 70.81 86 THR A C 1
ATOM 659 O O . THR A 1 86 ? 21.387 -9.530 -11.669 1.00 70.81 86 THR A O 1
ATOM 662 N N . ASP A 1 87 ? 20.097 -8.697 -13.301 1.00 78.2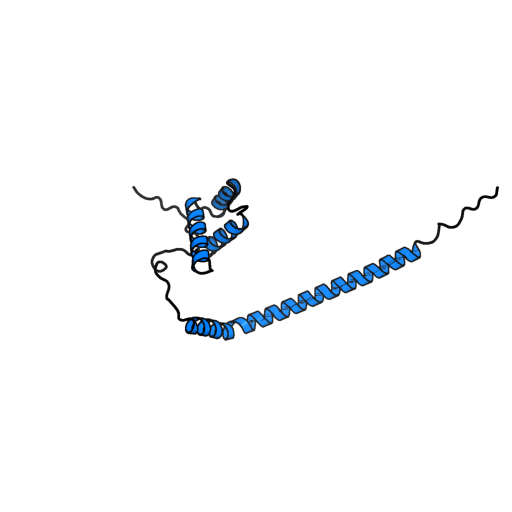5 87 ASP A N 1
ATOM 663 C CA . ASP A 1 87 ? 20.415 -7.290 -13.038 1.00 78.25 87 ASP A CA 1
ATOM 664 C C . ASP A 1 87 ? 19.882 -6.857 -11.674 1.00 78.25 87 ASP A C 1
ATOM 666 O O . ASP A 1 87 ? 20.580 -6.192 -10.912 1.00 78.25 87 ASP A O 1
ATOM 670 N N . VAL A 1 88 ? 18.662 -7.286 -11.331 1.00 76.69 88 VAL A N 1
ATOM 671 C CA . VAL A 1 88 ? 18.056 -7.002 -10.023 1.00 76.69 88 VAL A CA 1
ATOM 672 C C . VAL A 1 88 ? 18.902 -7.602 -8.904 1.00 76.69 88 VAL A C 1
ATOM 674 O O . VAL A 1 88 ? 19.193 -6.913 -7.928 1.00 76.69 88 VAL A O 1
ATOM 677 N N . ARG A 1 89 ? 19.345 -8.858 -9.051 1.00 76.81 89 ARG A N 1
ATOM 678 C CA . ARG A 1 89 ? 20.199 -9.516 -8.054 1.00 76.81 89 ARG A CA 1
ATOM 679 C C . ARG A 1 89 ? 21.528 -8.785 -7.892 1.00 76.81 89 ARG A C 1
ATOM 681 O O . ARG A 1 89 ? 21.914 -8.504 -6.766 1.00 76.81 89 ARG A O 1
ATOM 688 N N . THR A 1 90 ? 22.181 -8.417 -8.990 1.00 76.62 90 THR A N 1
ATOM 689 C CA . THR A 1 90 ? 23.451 -7.677 -8.967 1.00 76.62 90 THR A CA 1
ATOM 690 C C . THR A 1 90 ? 23.302 -6.307 -8.303 1.00 76.62 90 THR A C 1
ATOM 692 O O . THR A 1 90 ? 24.132 -5.930 -7.476 1.00 76.62 90 THR A O 1
ATOM 695 N N . ILE A 1 91 ? 22.223 -5.573 -8.594 1.00 74.44 91 ILE A N 1
ATOM 696 C CA . ILE A 1 91 ? 21.924 -4.285 -7.948 1.00 74.44 91 ILE A CA 1
ATOM 697 C C . ILE A 1 91 ? 21.693 -4.482 -6.445 1.00 74.44 91 ILE A C 1
ATOM 699 O O . ILE A 1 91 ? 22.311 -3.795 -5.638 1.00 74.44 91 ILE A O 1
ATOM 703 N N . ILE A 1 92 ? 20.862 -5.451 -6.049 1.00 76.38 92 ILE A N 1
ATOM 704 C CA . ILE A 1 92 ? 20.602 -5.727 -4.629 1.00 76.38 92 ILE A CA 1
ATOM 705 C C . ILE A 1 92 ? 21.909 -6.096 -3.925 1.00 76.38 92 ILE A C 1
ATOM 707 O O . ILE A 1 92 ? 22.284 -5.428 -2.969 1.00 76.38 92 ILE A O 1
ATOM 711 N N . THR A 1 93 ? 22.649 -7.082 -4.433 1.00 74.50 93 THR A N 1
ATOM 712 C CA . THR A 1 93 ? 23.890 -7.565 -3.815 1.00 74.50 93 THR A CA 1
ATOM 713 C C . THR A 1 93 ? 24.961 -6.475 -3.723 1.00 74.50 93 THR A C 1
ATOM 715 O O . THR A 1 93 ? 25.628 -6.384 -2.698 1.00 74.50 93 THR A O 1
ATOM 718 N N . SER A 1 94 ? 25.092 -5.608 -4.732 1.00 68.75 94 SER A N 1
ATOM 719 C CA . SER A 1 94 ? 26.057 -4.494 -4.716 1.00 68.75 94 SER A CA 1
ATOM 720 C C . SER A 1 94 ? 25.682 -3.367 -3.745 1.00 68.75 94 SER A C 1
ATOM 722 O O . SER A 1 94 ? 26.561 -2.780 -3.121 1.00 68.75 94 SER A O 1
ATOM 724 N N . THR A 1 95 ? 24.388 -3.085 -3.555 1.00 56.31 95 THR A N 1
ATOM 725 C CA . THR A 1 95 ? 23.930 -2.134 -2.521 1.00 56.31 95 THR A CA 1
ATOM 726 C C . THR A 1 95 ? 24.052 -2.696 -1.101 1.00 56.31 95 THR A C 1
ATOM 728 O O . THR A 1 95 ? 24.255 -1.947 -0.144 1.00 56.31 95 THR A O 1
ATOM 731 N N . GLN A 1 96 ? 23.984 -4.022 -0.958 1.00 57.19 96 GLN A N 1
ATOM 732 C CA . GLN A 1 96 ? 23.994 -4.716 0.327 1.00 57.19 96 GLN A CA 1
ATOM 733 C C . GLN A 1 96 ? 25.367 -4.694 1.016 1.00 57.19 96 GLN A C 1
ATOM 735 O O . GLN A 1 96 ? 25.432 -4.653 2.243 1.00 57.19 96 GLN A O 1
ATOM 740 N N . THR A 1 97 ? 26.460 -4.652 0.252 1.00 51.81 97 THR A N 1
ATOM 741 C CA . THR A 1 97 ? 27.831 -4.562 0.780 1.00 51.81 97 THR A CA 1
ATOM 742 C C . THR A 1 97 ? 28.187 -3.186 1.343 1.00 51.81 97 THR A C 1
ATOM 744 O O . THR A 1 97 ? 29.012 -3.113 2.247 1.00 51.81 97 THR A O 1
ATOM 747 N N . ALA A 1 98 ? 27.573 -2.103 0.856 1.00 54.09 98 ALA A N 1
ATOM 748 C CA . ALA A 1 98 ? 27.950 -0.741 1.248 1.00 54.09 98 ALA A CA 1
ATOM 749 C C . ALA A 1 98 ? 27.136 -0.166 2.427 1.00 54.09 98 ALA A C 1
ATOM 751 O O . ALA A 1 98 ? 27.650 0.680 3.151 1.00 54.09 98 ALA A O 1
ATOM 752 N N . GLY A 1 99 ? 25.883 -0.603 2.630 1.00 49.53 99 GLY A N 1
ATOM 753 C CA . GLY A 1 99 ? 24.974 -0.009 3.628 1.00 49.53 99 GLY A CA 1
ATOM 754 C C . GLY A 1 99 ? 24.534 -0.917 4.783 1.00 49.53 99 GLY A C 1
ATOM 755 O O . GLY A 1 99 ? 24.065 -0.412 5.798 1.00 49.53 99 GLY A O 1
ATOM 756 N N . LEU A 1 100 ? 24.665 -2.247 4.665 1.00 49.78 100 LEU A N 1
ATOM 757 C CA . LEU A 1 100 ? 24.217 -3.167 5.723 1.00 49.78 100 LEU A CA 1
ATOM 758 C C . LEU A 1 100 ? 25.296 -3.526 6.747 1.00 49.78 100 LEU A C 1
ATOM 760 O O . LEU A 1 100 ? 24.960 -4.139 7.753 1.00 49.78 100 LEU A O 1
ATOM 764 N N . SER A 1 101 ? 26.568 -3.188 6.529 1.00 54.12 101 SER A N 1
ATOM 765 C CA . SER A 1 101 ? 27.615 -3.438 7.532 1.00 54.12 101 SER A CA 1
ATOM 766 C C . SER A 1 101 ? 27.400 -2.574 8.776 1.00 54.12 101 SER A C 1
ATOM 768 O O . SER A 1 101 ? 27.413 -3.088 9.888 1.00 54.12 101 SER A O 1
ATOM 770 N N . THR A 1 102 ? 27.092 -1.292 8.588 1.00 54.19 102 THR A N 1
ATOM 771 C CA . THR A 1 102 ? 26.768 -0.346 9.662 1.00 54.19 102 THR A CA 1
ATOM 772 C C . THR A 1 102 ? 25.441 -0.677 10.342 1.00 54.19 102 THR A C 1
ATOM 774 O O . THR A 1 102 ? 25.386 -0.734 11.564 1.00 54.19 102 THR A O 1
ATOM 777 N N . PHE A 1 103 ? 24.393 -0.995 9.575 1.00 49.16 103 PHE A N 1
ATOM 778 C CA . PHE A 1 103 ? 23.081 -1.335 10.143 1.00 49.16 103 PHE A CA 1
ATOM 779 C C . PHE A 1 103 ? 23.077 -2.685 10.886 1.00 49.16 103 PHE A C 1
ATOM 781 O O . PHE A 1 103 ? 22.363 -2.849 11.871 1.00 49.16 103 PHE A O 1
ATOM 788 N N . ARG A 1 104 ? 23.874 -3.671 10.436 1.00 50.78 104 ARG A N 1
ATOM 789 C CA . ARG A 1 104 ? 24.013 -4.960 11.140 1.00 50.78 104 ARG A CA 1
ATOM 790 C C . ARG A 1 104 ? 24.782 -4.825 12.449 1.00 50.78 104 ARG A C 1
ATOM 792 O O . ARG A 1 104 ? 24.442 -5.547 13.377 1.00 50.78 104 ARG A O 1
ATOM 799 N N . LEU A 1 105 ? 25.781 -3.944 12.528 1.00 58.28 105 LEU A N 1
ATOM 800 C CA . LEU A 1 105 ? 26.511 -3.693 13.775 1.00 58.28 105 LEU A CA 1
ATOM 801 C C . LEU A 1 105 ? 25.607 -3.029 14.823 1.00 58.28 105 LEU A C 1
ATOM 803 O O . LEU A 1 105 ? 25.516 -3.534 15.936 1.00 58.28 105 LEU A O 1
ATOM 807 N N . ASP A 1 106 ? 24.861 -1.998 14.427 1.00 56.34 106 ASP A N 1
ATOM 808 C CA . ASP A 1 106 ? 23.936 -1.270 15.311 1.00 56.34 106 ASP A CA 1
ATOM 809 C C . ASP A 1 106 ? 22.786 -2.170 15.819 1.00 56.34 106 ASP A C 1
ATOM 811 O O . ASP A 1 106 ? 22.435 -2.174 16.998 1.00 56.34 106 ASP A O 1
ATOM 815 N N . LEU A 1 107 ? 22.256 -3.052 14.960 1.00 57.66 107 LEU A N 1
ATOM 816 C CA . LEU A 1 107 ? 21.245 -4.035 15.365 1.00 57.66 107 LEU A CA 1
ATOM 817 C C . LEU A 1 107 ? 21.810 -5.109 16.317 1.00 57.66 107 LEU A C 1
ATOM 819 O O . LEU A 1 107 ? 21.111 -5.546 17.228 1.00 57.66 107 LEU A O 1
ATOM 823 N N . MET A 1 108 ? 23.056 -5.559 16.117 1.00 55.62 108 MET A N 1
ATOM 824 C CA . MET A 1 108 ? 23.688 -6.544 17.010 1.00 55.62 108 MET A CA 1
ATOM 825 C C . MET A 1 108 ? 23.949 -5.953 18.402 1.00 55.62 108 MET A C 1
ATOM 827 O O . MET A 1 108 ? 23.768 -6.659 19.393 1.00 55.62 108 MET A O 1
ATOM 831 N N . GLU A 1 109 ? 24.312 -4.670 18.482 1.00 58.72 109 GLU A N 1
ATOM 832 C CA . GLU A 1 109 ? 24.495 -3.946 19.745 1.00 58.72 109 GLU A CA 1
ATOM 833 C C . GLU A 1 109 ? 23.165 -3.789 20.500 1.00 58.72 109 GLU A C 1
ATOM 835 O O . GLU A 1 109 ? 23.073 -4.149 21.675 1.00 58.72 109 GLU A O 1
ATOM 840 N N . GLN A 1 110 ? 22.094 -3.392 19.805 1.00 54.75 110 GLN A N 1
ATOM 841 C CA . GLN A 1 110 ? 20.759 -3.263 20.404 1.00 54.75 110 GLN A CA 1
ATOM 842 C C . GLN A 1 110 ? 20.181 -4.606 20.884 1.00 54.75 110 GLN A C 1
ATOM 844 O O . GLN A 1 110 ? 19.546 -4.668 21.936 1.00 54.75 110 GLN A O 1
ATOM 849 N N . ILE A 1 111 ? 20.414 -5.705 20.157 1.00 60.06 111 ILE A N 1
ATOM 850 C CA . ILE A 1 111 ? 19.946 -7.041 20.569 1.00 60.06 111 ILE A CA 1
ATOM 851 C C . ILE A 1 111 ? 20.690 -7.532 21.821 1.00 60.06 111 ILE A C 1
ATOM 853 O O . ILE A 1 111 ? 20.074 -8.161 22.685 1.00 60.06 111 ILE A O 1
ATOM 857 N N . HIS A 1 112 ? 21.988 -7.238 21.951 1.00 57.62 112 HIS A N 1
ATOM 858 C CA . HIS A 1 112 ? 22.755 -7.603 23.144 1.00 57.62 112 HIS A CA 1
ATOM 859 C C . HIS A 1 112 ? 22.256 -6.858 24.393 1.00 57.62 112 HIS A C 1
ATOM 861 O O . HIS A 1 112 ? 22.161 -7.451 25.469 1.00 57.62 112 HIS A O 1
ATOM 867 N N . ASP A 1 113 ? 21.872 -5.589 24.247 1.00 56.66 113 ASP A N 1
ATOM 868 C CA . ASP A 1 113 ? 21.375 -4.770 25.355 1.00 56.66 113 ASP A CA 1
ATOM 869 C C . ASP A 1 113 ? 19.978 -5.220 25.833 1.00 56.66 113 ASP A C 1
ATOM 871 O O . ASP A 1 113 ? 19.741 -5.394 27.032 1.00 56.66 113 ASP A O 1
ATOM 875 N N . VAL A 1 114 ? 19.079 -5.559 24.898 1.00 58.16 114 VAL A N 1
ATOM 876 C CA . VAL A 1 114 ? 17.764 -6.152 25.216 1.00 58.16 114 VAL A CA 1
ATOM 877 C C . VAL A 1 114 ? 17.912 -7.528 25.874 1.00 58.16 114 VAL A C 1
ATOM 879 O O . VAL A 1 114 ? 17.208 -7.827 26.839 1.00 58.16 114 VAL A O 1
ATOM 882 N N . GLY A 1 115 ? 18.851 -8.362 25.414 1.00 58.50 115 GLY A N 1
ATOM 883 C CA . GLY A 1 115 ? 19.125 -9.662 26.038 1.00 58.50 115 GLY A CA 1
ATOM 884 C C . GLY A 1 115 ? 19.601 -9.540 27.491 1.00 58.50 115 GLY A C 1
ATOM 885 O O . GLY A 1 115 ? 19.213 -10.339 28.348 1.00 58.50 115 GLY A O 1
ATOM 886 N N . ARG A 1 116 ? 20.389 -8.503 27.801 1.00 58.09 116 ARG A N 1
ATOM 887 C CA . ARG A 1 116 ? 20.866 -8.225 29.163 1.00 58.09 116 ARG A CA 1
ATOM 888 C C . ARG A 1 116 ? 19.731 -7.800 30.094 1.00 58.09 116 ARG A C 1
ATOM 890 O O . ARG A 1 116 ? 19.666 -8.289 31.218 1.00 58.09 116 ARG A O 1
ATOM 897 N N . LEU A 1 117 ? 18.817 -6.959 29.610 1.00 56.47 117 LEU A N 1
ATOM 898 C CA . LEU A 1 117 ? 17.634 -6.521 30.358 1.00 56.47 117 LEU A CA 1
ATOM 899 C C . LEU A 1 117 ? 16.693 -7.690 30.690 1.00 56.47 117 LEU A C 1
ATOM 901 O O . LEU A 1 117 ? 16.284 -7.829 31.838 1.00 56.47 117 LEU A O 1
ATOM 905 N N . VAL A 1 118 ? 16.435 -8.586 29.730 1.00 59.69 118 VAL A N 1
ATOM 906 C CA . VAL A 1 118 ? 15.600 -9.785 29.952 1.00 59.69 118 VAL A CA 1
ATOM 907 C C . VAL A 1 118 ? 16.233 -10.740 30.972 1.00 59.69 118 VAL A C 1
ATOM 909 O O . VAL A 1 118 ? 15.530 -11.364 31.764 1.00 59.69 118 VAL A O 1
ATOM 912 N N . THR A 1 119 ? 17.565 -10.833 30.997 1.00 60.34 119 THR A N 1
ATOM 913 C CA . THR A 1 119 ? 18.278 -11.667 31.979 1.00 60.34 119 THR A CA 1
ATOM 914 C C . THR A 1 119 ? 18.179 -11.086 33.396 1.00 60.34 119 THR A C 1
ATOM 916 O O . THR A 1 119 ? 18.086 -11.841 34.362 1.00 60.34 119 THR A O 1
ATOM 919 N N . ILE A 1 120 ? 18.172 -9.755 33.533 1.00 59.38 120 ILE A N 1
ATOM 920 C CA . ILE A 1 120 ? 18.015 -9.071 34.827 1.00 59.38 120 ILE A CA 1
ATOM 921 C C . ILE A 1 120 ? 16.587 -9.230 35.366 1.00 59.38 120 ILE A C 1
ATOM 923 O O . ILE A 1 120 ? 16.432 -9.515 36.551 1.00 59.38 120 ILE A O 1
ATOM 927 N N . ASP A 1 121 ? 15.563 -9.124 34.512 1.00 59.25 121 ASP A N 1
ATOM 928 C CA . ASP A 1 121 ? 14.166 -9.366 34.909 1.00 59.25 121 ASP A CA 1
ATOM 929 C C . ASP A 1 121 ? 13.962 -10.804 35.406 1.00 59.25 121 ASP A C 1
ATOM 931 O O . ASP A 1 121 ? 13.391 -11.022 36.472 1.00 59.25 121 ASP A O 1
ATOM 935 N N . ALA A 1 122 ? 14.514 -11.797 34.701 1.00 63.38 122 ALA A N 1
ATOM 936 C CA . ALA A 1 122 ? 14.437 -13.194 35.130 1.00 63.38 122 ALA A CA 1
ATOM 937 C C . ALA A 1 122 ? 15.151 -13.447 36.475 1.00 63.38 122 ALA A C 1
ATOM 939 O O . ALA A 1 122 ? 14.692 -14.256 37.284 1.00 63.38 122 ALA A O 1
ATOM 940 N N . ALA A 1 123 ? 16.263 -12.749 36.736 1.00 63.75 123 ALA A N 1
ATOM 941 C CA . ALA A 1 123 ? 16.968 -12.834 38.012 1.00 63.75 123 ALA A CA 1
ATOM 942 C C . ALA A 1 123 ? 16.182 -12.166 39.157 1.00 63.75 123 ALA A C 1
ATOM 944 O O . ALA A 1 123 ? 16.135 -12.712 40.258 1.00 63.75 123 ALA A O 1
ATOM 945 N N . LEU A 1 124 ? 15.532 -11.024 38.902 1.00 64.81 124 LEU A N 1
ATOM 946 C CA . LEU A 1 124 ? 14.666 -10.341 39.871 1.00 64.81 124 LEU A CA 1
ATOM 947 C C . LEU A 1 124 ? 13.435 -11.180 40.233 1.00 64.81 124 LEU A C 1
ATOM 949 O O . LEU A 1 124 ? 13.121 -11.306 41.415 1.00 64.81 124 LEU A O 1
ATOM 953 N N . GLU A 1 125 ? 12.791 -11.803 39.246 1.00 69.81 125 GLU A N 1
ATOM 954 C CA . GLU A 1 125 ? 11.661 -12.722 39.450 1.00 69.81 125 GLU A CA 1
ATOM 955 C C . GLU A 1 125 ? 12.061 -13.929 40.318 1.00 69.81 125 GLU A C 1
ATOM 957 O O . GLU A 1 125 ? 11.350 -14.285 41.257 1.00 69.81 125 GLU A O 1
ATOM 962 N N . SER A 1 126 ? 13.245 -14.515 40.090 1.00 70.88 126 SER A N 1
ATOM 963 C CA . SER A 1 126 ? 13.746 -15.621 40.922 1.00 70.88 126 SER A CA 1
ATOM 964 C C . SER A 1 126 ? 13.994 -15.199 42.373 1.00 70.88 126 SER A C 1
ATOM 966 O O . SER A 1 126 ? 13.666 -15.945 43.294 1.00 70.88 126 SER A O 1
ATOM 968 N N . VAL A 1 127 ? 14.551 -14.004 42.592 1.00 68.06 127 VAL A N 1
ATOM 969 C CA . VAL A 1 127 ? 14.797 -13.469 43.940 1.00 68.06 127 VAL A CA 1
ATOM 970 C C . VAL A 1 127 ? 13.475 -13.174 44.652 1.00 68.06 127 VAL A C 1
ATOM 972 O O . VAL A 1 127 ? 13.307 -13.538 45.815 1.00 68.06 127 VAL A O 1
ATOM 975 N N . LEU A 1 128 ? 12.502 -12.575 43.961 1.00 68.94 128 LEU A N 1
ATOM 976 C CA . LEU A 1 128 ? 11.167 -12.328 44.512 1.00 68.94 128 LEU A CA 1
ATOM 977 C C . LEU A 1 128 ? 10.450 -13.629 44.888 1.00 68.94 128 LEU A C 1
ATOM 979 O O . LEU A 1 128 ? 9.820 -13.688 45.944 1.00 68.94 128 LEU A O 1
ATOM 983 N N . GLN A 1 129 ? 10.598 -14.686 44.086 1.00 73.38 129 GLN A N 1
ATOM 984 C CA . GLN A 1 129 ? 10.026 -15.998 44.383 1.00 73.38 129 GLN A CA 1
ATOM 985 C C . GLN A 1 129 ? 10.636 -16.631 45.645 1.00 73.38 129 GLN A C 1
ATOM 987 O O . GLN A 1 129 ? 9.903 -17.205 46.453 1.00 73.38 129 GLN A O 1
ATOM 992 N N . GLU A 1 130 ? 11.946 -16.487 45.867 1.00 73.81 130 GLU A N 1
ATOM 993 C CA . GLU A 1 130 ? 12.590 -16.934 47.109 1.00 73.81 130 GLU A CA 1
ATOM 994 C C . GLU A 1 130 ? 12.115 -16.129 48.327 1.00 73.81 130 GLU A C 1
ATOM 996 O O . GLU A 1 130 ? 11.787 -16.715 49.362 1.00 73.81 130 GLU A O 1
ATOM 1001 N N . PHE A 1 131 ? 11.987 -14.803 48.205 1.00 70.81 131 PHE A N 1
ATOM 1002 C CA . PHE A 1 131 ? 11.429 -13.967 49.274 1.00 70.81 131 PHE A CA 1
ATOM 1003 C C . PHE A 1 131 ? 9.972 -14.330 49.593 1.00 70.81 131 PHE A C 1
ATOM 1005 O O . PHE A 1 131 ? 9.598 -14.385 50.766 1.00 70.81 131 PHE A O 1
ATOM 1012 N N . GLN A 1 132 ? 9.159 -14.635 48.579 1.00 75.19 132 GLN A N 1
ATOM 1013 C CA . GLN A 1 132 ? 7.779 -15.092 48.750 1.00 75.19 132 GLN A CA 1
ATOM 1014 C C . GLN A 1 132 ? 7.717 -16.426 49.515 1.00 75.19 132 GLN A C 1
ATOM 1016 O O . GLN A 1 132 ? 6.876 -16.598 50.399 1.00 75.19 132 GLN A O 1
ATOM 1021 N N . TRP A 1 133 ? 8.622 -17.360 49.207 1.00 75.62 133 TRP A N 1
ATOM 1022 C CA . TRP A 1 133 ? 8.699 -18.666 49.867 1.00 75.62 133 TRP A CA 1
ATOM 1023 C C . TRP A 1 133 ? 9.156 -18.548 51.328 1.00 75.62 133 TRP A C 1
ATOM 1025 O O . TRP A 1 133 ? 8.593 -19.191 52.213 1.00 75.62 133 TRP A O 1
ATOM 1035 N N . LEU A 1 134 ? 10.123 -17.668 51.609 1.00 74.88 134 LEU A N 1
ATOM 1036 C CA . LEU A 1 134 ? 10.577 -17.372 52.971 1.00 74.88 134 LEU A CA 1
ATOM 1037 C C . LEU A 1 134 ? 9.492 -16.690 53.814 1.00 74.88 134 LEU A C 1
ATOM 1039 O O . LEU A 1 134 ? 9.341 -17.018 54.989 1.00 74.88 134 LEU A O 1
ATOM 1043 N N . LEU A 1 135 ? 8.704 -15.788 53.219 1.00 74.69 135 LEU A N 1
ATOM 1044 C CA . LEU A 1 135 ? 7.538 -15.190 53.877 1.00 74.69 135 LEU A CA 1
ATOM 1045 C C . LEU A 1 135 ? 6.468 -16.238 54.206 1.00 74.69 135 LEU A C 1
ATOM 1047 O O . LEU A 1 135 ? 5.883 -16.180 55.284 1.00 74.69 135 LEU A O 1
ATOM 1051 N N . TYR A 1 136 ? 6.245 -17.214 53.321 1.00 71.12 136 TYR A N 1
ATOM 1052 C CA . TYR A 1 136 ? 5.322 -18.323 53.571 1.00 71.12 136 TYR A CA 1
ATOM 1053 C C . TYR A 1 136 ? 5.803 -19.223 54.723 1.00 71.12 136 TYR A C 1
ATOM 1055 O O . TYR A 1 136 ? 5.004 -19.601 55.575 1.00 71.12 136 TYR A O 1
ATOM 1063 N N . LEU A 1 137 ? 7.111 -19.498 54.812 1.00 69.00 137 LEU A N 1
ATOM 1064 C CA . LEU A 1 137 ? 7.693 -20.292 55.903 1.00 69.00 137 LEU A CA 1
ATOM 1065 C C . LEU A 1 137 ? 7.702 -19.572 57.259 1.00 69.00 137 LEU A C 1
ATOM 1067 O O . LEU A 1 137 ? 7.539 -20.216 58.291 1.00 69.00 137 LEU A O 1
ATOM 1071 N N . LEU A 1 138 ? 7.893 -18.249 57.276 1.00 64.88 138 LEU A N 1
ATOM 1072 C CA . LEU A 1 138 ? 7.824 -17.451 58.507 1.00 64.88 138 LEU A CA 1
ATOM 1073 C C . LEU A 1 138 ? 6.383 -17.197 58.985 1.00 64.88 138 LEU A C 1
ATOM 1075 O O . LEU A 1 138 ? 6.189 -16.838 60.146 1.00 64.88 138 LEU A O 1
ATOM 1079 N N . ALA A 1 139 ? 5.386 -17.361 58.109 1.00 60.94 139 ALA A N 1
ATOM 1080 C CA . ALA A 1 139 ? 3.972 -17.147 58.421 1.00 60.94 139 ALA A CA 1
ATOM 1081 C C . ALA A 1 139 ? 3.285 -18.353 59.093 1.00 60.94 139 ALA A C 1
ATOM 1083 O O . ALA A 1 139 ? 2.139 -18.225 59.527 1.00 60.94 139 ALA A O 1
ATOM 1084 N N . GLU A 1 140 ? 3.964 -19.496 59.239 1.00 64.62 140 GLU A N 1
ATOM 1085 C CA . GLU A 1 140 ? 3.511 -20.601 60.093 1.00 64.62 140 GLU A CA 1
ATOM 1086 C C . GLU A 1 140 ? 4.188 -20.518 61.468 1.00 64.62 140 GLU A C 1
ATOM 1088 O O . GLU A 1 140 ? 5.239 -21.105 61.726 1.00 64.62 140 GLU A O 1
ATOM 1093 N N . PRO A 1 141 ? 3.584 -19.753 62.387 1.00 57.88 141 PRO A N 1
ATOM 1094 C CA . PRO A 1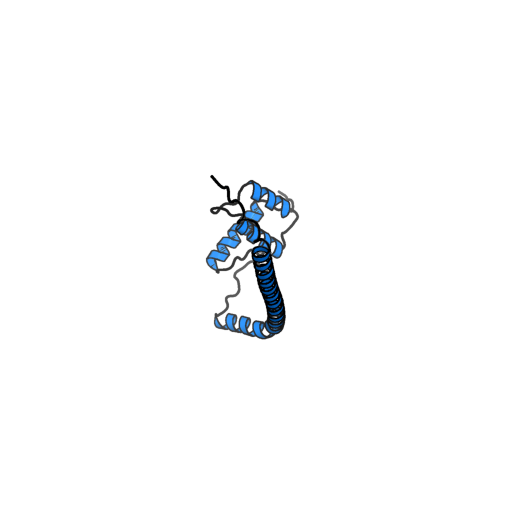 141 ? 2.968 -20.432 63.522 1.00 57.88 141 PRO A CA 1
ATOM 1095 C C . PRO A 1 141 ? 1.670 -19.730 63.940 1.00 57.88 141 PRO A C 1
ATOM 1097 O O . PRO A 1 141 ? 1.703 -18.538 64.212 1.00 57.88 141 PRO A O 1
ATOM 1100 N N . LEU A 1 142 ? 0.545 -20.460 64.009 1.00 52.59 142 LEU A N 1
ATOM 1101 C CA . LEU A 1 142 ? -0.602 -20.259 64.936 1.00 52.59 142 LEU A CA 1
ATOM 1102 C C . LEU A 1 142 ? -1.857 -21.060 64.501 1.00 52.59 142 LEU A C 1
ATOM 1104 O O . LEU A 1 142 ? -2.981 -20.571 64.580 1.00 52.59 142 LEU A O 1
ATOM 1108 N N . ALA A 1 143 ? -1.705 -22.318 64.071 1.00 52.09 143 ALA A N 1
ATOM 1109 C CA . ALA A 1 143 ? -2.854 -23.201 63.809 1.00 52.09 143 ALA A CA 1
ATOM 1110 C C . ALA A 1 143 ? -2.826 -24.528 64.591 1.00 52.09 143 ALA A C 1
ATOM 1112 O O . ALA A 1 143 ? -3.518 -25.470 64.225 1.00 52.09 143 ALA A O 1
ATOM 1113 N N . LEU A 1 14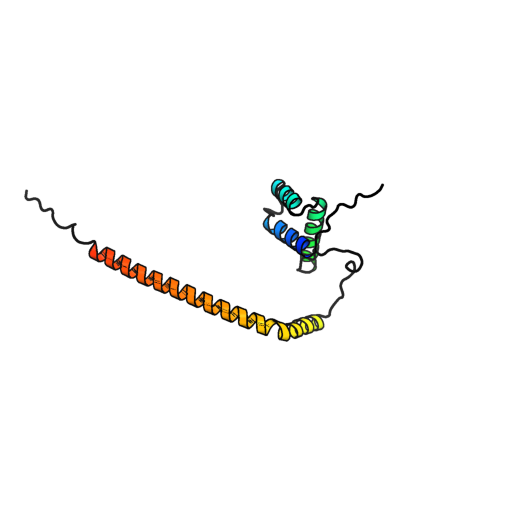4 ? -2.079 -24.611 65.699 1.00 52.34 144 LEU A N 1
ATOM 1114 C CA . LEU A 1 144 ? -2.125 -25.759 66.614 1.00 52.34 144 LEU A CA 1
ATOM 1115 C C . LEU A 1 144 ? -2.087 -25.316 68.080 1.00 52.34 144 LEU A C 1
ATOM 1117 O O . LEU A 1 144 ? -1.126 -25.549 68.801 1.00 52.34 144 LEU A O 1
ATOM 1121 N N . GLN A 1 145 ? -3.166 -24.688 68.540 1.00 57.12 145 GLN A N 1
ATOM 1122 C CA . GLN A 1 145 ? -3.575 -24.798 69.940 1.00 57.12 145 GLN A CA 1
ATOM 1123 C C . GLN A 1 145 ? -5.058 -24.451 70.064 1.00 57.12 145 GLN A C 1
ATOM 1125 O O . GLN A 1 145 ? -5.438 -23.286 70.122 1.00 57.12 145 GLN A O 1
ATOM 1130 N N . LYS A 1 146 ? -5.902 -25.483 70.099 1.00 50.59 146 LYS A N 1
ATOM 1131 C CA . LYS A 1 146 ? -7.177 -25.470 70.825 1.00 50.59 146 LYS A CA 1
ATOM 1132 C C . LYS A 1 146 ? -7.606 -26.911 71.080 1.00 50.59 146 LYS A C 1
ATOM 1134 O O . LYS A 1 146 ? -8.382 -27.505 70.344 1.00 50.59 146 LYS A O 1
ATOM 1139 N N . ILE A 1 147 ? -7.035 -27.455 72.149 1.00 50.69 147 ILE A N 1
ATOM 1140 C CA . ILE A 1 147 ? -7.677 -28.480 72.970 1.00 50.69 147 ILE A CA 1
ATOM 1141 C C . ILE A 1 147 ? -8.928 -27.825 73.578 1.00 50.69 147 ILE A C 1
ATOM 1143 O O . ILE A 1 147 ? -8.839 -26.684 74.045 1.00 50.69 147 ILE A O 1
ATOM 1147 N N . PRO A 1 148 ? -10.063 -28.533 73.632 1.00 53.31 148 PRO A N 1
ATOM 1148 C CA . PRO A 1 148 ? -10.808 -28.505 74.876 1.00 53.31 148 PRO A CA 1
ATOM 1149 C C . PRO A 1 148 ? -11.064 -29.915 75.400 1.00 53.31 148 PRO A C 1
ATOM 1151 O O . PRO A 1 148 ? -11.444 -30.832 74.675 1.00 53.31 148 PRO A O 1
ATOM 1154 N N . LEU A 1 149 ? -10.818 -30.018 76.703 1.00 48.81 149 LEU A N 1
ATOM 1155 C CA . LEU A 1 149 ? -11.292 -31.056 77.598 1.00 48.81 149 LEU A CA 1
ATOM 1156 C C . LEU A 1 149 ? -12.825 -31.115 77.577 1.00 48.81 149 LEU A C 1
ATOM 1158 O O . LEU A 1 149 ? -13.483 -30.071 77.597 1.00 48.81 149 LEU A O 1
ATOM 1162 N N . GLY A 1 150 ? -13.347 -32.338 77.602 1.00 47.78 150 GLY A N 1
ATOM 1163 C CA . GLY A 1 150 ? -14.753 -32.694 77.762 1.00 47.78 150 GLY A CA 1
ATOM 1164 C C . GLY A 1 150 ? -14.889 -34.202 77.721 1.00 47.78 150 GLY A C 1
ATOM 1165 O O . GLY A 1 150 ? -14.913 -34.730 76.591 1.00 47.78 150 GLY A O 1
#

Foldseek 3Di:
DDDDPLDDDQAQVRLVVLQVVCVVQQDPNDHDPVRLVVSCVVSVHDSVLSVVLNVQQVVCCVVPVGGDRHDCPPVNDDDDDDDDPVRVVVVVVVVCVPPVVVVVVVVVVVVVVVVVVVVVVVVVVVVVVVVVVVVVVVPDDDDPDDDDDD

Secondary structure (DSSP, 8-state):
------S-PPPHHHHHHHHHHHHHH-BTTB--HHHHHHHHHHHT--HHHHHHHHHHHHHHHHHHSS-------TTS-SPPPP--HHHHHHHHHHHHHHHHHHHHHHHHHHHHHHHHHHHHHHHHHHHHHHHHHHHHHHT--SSS------

Organism: Aphanomyces astaci (NCBI:txid112090)